Protein AF-A0A7V3CGV0-F1 (afdb_monomer)

Solvent-accessible surface area (backbone atoms only — not comparable to full-atom values): 6742 Å² total; per-residue (Å²): 114,78,64,59,57,52,54,52,51,50,50,50,51,53,52,52,50,54,51,51,51,51,52,51,51,52,52,49,52,55,48,52,44,50,51,44,50,51,51,49,45,64,33,35,65,72,38,97,88,38,67,28,45,37,53,51,53,15,60,74,70,76,48,58,52,90,60,48,44,74,48,66,42,82,73,35,83,91,72,37,30,34,36,37,33,53,44,48,82,86,57,78,73,72,32,30,31,38,25,31,66,80,78,72,43,78,41,60,71,27,75,69,28,38,52,67,56,64,67,71,132

Structure (mmCIF, N/CA/C/O backbone):
data_AF-A0A7V3CGV0-F1
#
_entry.id   AF-A0A7V3CGV0-F1
#
loop_
_atom_site.group_PDB
_atom_site.id
_atom_site.type_symbol
_atom_site.label_atom_id
_atom_site.label_alt_id
_atom_site.label_comp_id
_atom_site.label_asym_id
_atom_site.label_entity_id
_atom_site.label_seq_id
_atom_site.pdbx_PDB_ins_code
_atom_site.Cartn_x
_atom_site.Cartn_y
_atom_site.Cartn_z
_atom_site.occupancy
_atom_site.B_iso_or_equiv
_atom_site.auth_seq_id
_atom_site.auth_comp_id
_atom_site.auth_asym_id
_atom_site.auth_atom_id
_atom_site.pdbx_PDB_model_num
ATOM 1 N N . MET A 1 1 ? 34.639 3.228 -44.114 1.00 54.09 1 MET A N 1
ATOM 2 C CA . MET A 1 1 ? 33.286 3.821 -43.963 1.00 54.09 1 MET A CA 1
ATOM 3 C C . MET A 1 1 ? 32.175 2.804 -43.675 1.00 54.09 1 MET A C 1
ATOM 5 O O . MET A 1 1 ? 31.437 3.037 -42.733 1.00 54.09 1 MET A O 1
ATOM 9 N N . LYS A 1 2 ? 32.048 1.666 -44.387 1.00 58.56 2 LYS A N 1
ATOM 10 C CA . LYS A 1 2 ? 30.961 0.679 -44.147 1.00 58.56 2 LYS A CA 1
ATOM 11 C C . LYS A 1 2 ? 30.924 0.042 -42.742 1.00 58.56 2 LYS A C 1
ATOM 13 O O . LYS A 1 2 ? 29.849 -0.340 -42.299 1.00 58.56 2 LYS A O 1
ATOM 18 N N . SER A 1 3 ? 32.055 -0.088 -42.042 1.00 62.16 3 SER A N 1
ATOM 19 C CA . SER A 1 3 ? 32.084 -0.635 -40.673 1.00 62.16 3 SER A CA 1
ATOM 20 C C . SER A 1 3 ? 31.549 0.358 -39.637 1.00 62.16 3 SER A C 1
ATOM 22 O O . SER A 1 3 ? 30.790 -0.035 -38.762 1.00 62.16 3 SER A O 1
ATOM 24 N N . LEU A 1 4 ? 31.856 1.651 -39.784 1.00 61.84 4 LEU A N 1
ATOM 25 C CA . LEU A 1 4 ? 31.435 2.708 -38.859 1.00 61.84 4 LEU A CA 1
ATOM 26 C C . LEU A 1 4 ? 29.903 2.817 -38.771 1.00 61.84 4 LEU A C 1
ATOM 28 O O . LEU A 1 4 ? 29.354 2.869 -37.678 1.00 61.84 4 LEU A O 1
ATOM 32 N N . PHE A 1 5 ? 29.204 2.736 -39.909 1.00 67.38 5 PHE A N 1
ATOM 33 C CA . PHE A 1 5 ? 27.735 2.719 -39.947 1.00 67.38 5 PHE A CA 1
ATOM 34 C C . PHE A 1 5 ? 27.125 1.477 -39.282 1.00 67.38 5 PHE A C 1
ATOM 36 O O . PHE A 1 5 ? 26.060 1.577 -38.680 1.00 67.38 5 PHE A O 1
ATOM 43 N N . LYS A 1 6 ? 27.802 0.320 -39.338 1.00 65.44 6 LYS A N 1
ATOM 44 C CA . LYS A 1 6 ? 27.355 -0.893 -38.633 1.00 65.44 6 LYS A CA 1
ATOM 45 C C . LYS A 1 6 ? 27.476 -0.735 -37.118 1.00 65.44 6 LYS A C 1
ATOM 47 O O . LYS A 1 6 ? 26.560 -1.126 -36.406 1.00 65.44 6 LYS A O 1
ATOM 52 N N . TYR A 1 7 ? 28.558 -0.123 -36.631 1.00 71.50 7 TYR A N 1
ATOM 53 C CA . TYR A 1 7 ? 28.733 0.148 -35.201 1.00 71.50 7 TYR A CA 1
ATOM 54 C C . TYR A 1 7 ? 27.771 1.225 -34.686 1.00 71.50 7 TYR A C 1
ATOM 56 O O . TYR A 1 7 ? 27.195 1.052 -33.617 1.00 71.50 7 TYR A O 1
ATOM 64 N N . ILE A 1 8 ? 27.526 2.286 -35.463 1.00 74.69 8 ILE A N 1
ATOM 65 C CA . ILE A 1 8 ? 26.539 3.325 -35.121 1.00 74.69 8 ILE A CA 1
ATOM 66 C C . ILE A 1 8 ? 25.119 2.737 -35.103 1.00 74.69 8 ILE A C 1
ATOM 68 O O . ILE A 1 8 ? 24.366 2.985 -34.165 1.00 74.69 8 ILE A O 1
ATOM 72 N N . GLY A 1 9 ? 24.766 1.908 -36.092 1.00 71.06 9 GLY A N 1
ATOM 73 C CA . GLY A 1 9 ? 23.478 1.212 -36.126 1.00 71.06 9 GLY A CA 1
ATOM 74 C C . GLY A 1 9 ? 23.298 0.242 -34.955 1.00 71.06 9 GLY A C 1
ATOM 75 O O . GLY A 1 9 ? 22.253 0.248 -34.311 1.00 71.06 9 GLY A O 1
ATOM 76 N N . ALA A 1 10 ? 24.329 -0.540 -34.621 1.00 77.44 10 ALA A N 1
ATOM 77 C CA . ALA A 1 10 ? 24.302 -1.431 -33.462 1.00 77.44 10 ALA A CA 1
ATOM 78 C C . ALA A 1 10 ? 24.160 -0.656 -32.139 1.00 77.44 10 ALA A C 1
ATOM 80 O O . ALA A 1 10 ? 23.352 -1.035 -31.294 1.00 77.44 10 ALA A O 1
ATOM 81 N N . ALA A 1 11 ? 24.877 0.461 -31.979 1.00 77.00 11 ALA A N 1
ATOM 82 C CA . ALA A 1 11 ? 24.753 1.326 -30.808 1.00 77.00 11 ALA A CA 1
ATOM 83 C C . ALA A 1 11 ? 23.340 1.918 -30.680 1.00 77.00 11 ALA A C 1
ATOM 85 O O . ALA A 1 11 ? 22.773 1.911 -29.589 1.00 77.00 11 ALA A O 1
ATOM 86 N N . ALA A 1 12 ? 22.734 2.359 -31.787 1.00 81.00 12 ALA A N 1
ATOM 87 C CA . ALA A 1 12 ? 21.367 2.876 -31.793 1.00 81.00 12 ALA A CA 1
ATOM 88 C C . ALA A 1 12 ? 20.342 1.820 -31.346 1.00 81.00 12 ALA A C 1
ATOM 90 O O . ALA A 1 12 ? 19.461 2.131 -30.548 1.00 81.00 12 ALA A O 1
ATOM 91 N N . VAL A 1 13 ? 20.482 0.567 -31.798 1.00 84.12 13 VAL A N 1
ATOM 92 C CA . VAL A 1 13 ? 19.608 -0.545 -31.381 1.00 84.12 13 VAL A CA 1
ATOM 93 C C . VAL A 1 13 ? 19.757 -0.844 -29.889 1.00 84.12 13 VAL A C 1
ATOM 95 O O . VAL A 1 13 ? 18.753 -1.023 -29.20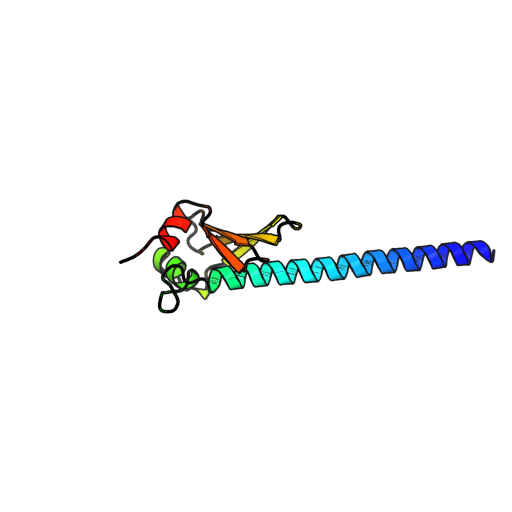4 1.00 84.12 13 VAL A O 1
ATOM 98 N N . VAL A 1 14 ? 20.985 -0.851 -29.362 1.00 84.12 14 VAL A N 1
ATOM 99 C CA . VAL A 1 14 ? 21.224 -1.061 -27.924 1.00 84.12 14 VAL A CA 1
ATOM 100 C C . VAL A 1 14 ? 20.612 0.071 -27.097 1.00 84.12 14 VAL A C 1
ATOM 102 O O . VAL A 1 14 ? 19.917 -0.201 -26.122 1.00 84.12 14 VAL A O 1
ATOM 105 N N . ILE A 1 15 ? 20.800 1.331 -27.505 1.00 83.69 15 ILE A N 1
ATOM 106 C CA . ILE A 1 15 ? 20.216 2.494 -26.820 1.00 83.69 15 ILE A CA 1
ATOM 107 C C . ILE A 1 15 ? 18.684 2.414 -26.833 1.00 83.69 15 ILE A C 1
ATOM 109 O O . ILE A 1 15 ? 18.058 2.548 -25.783 1.00 83.69 15 ILE A O 1
ATOM 113 N N . LEU A 1 16 ? 18.075 2.138 -27.990 1.00 84.56 16 LEU A N 1
ATOM 114 C CA . LEU A 1 16 ? 16.625 1.952 -28.113 1.00 84.56 16 LEU A CA 1
ATOM 115 C C . LEU A 1 16 ? 16.116 0.808 -27.233 1.00 84.56 16 LEU A C 1
ATOM 117 O O . LEU A 1 16 ? 15.080 0.956 -26.584 1.00 84.56 16 LEU A O 1
ATOM 121 N N . GLY A 1 17 ? 16.851 -0.303 -27.164 1.00 78.12 17 GLY A N 1
ATOM 122 C CA . GLY A 1 17 ? 16.541 -1.421 -26.277 1.00 78.12 17 GLY A CA 1
ATOM 123 C C . GLY A 1 17 ? 16.552 -1.008 -24.805 1.00 78.12 17 GLY A C 1
ATOM 124 O O . GLY A 1 17 ? 15.572 -1.237 -24.098 1.00 78.12 17 GLY A O 1
ATOM 125 N N . VAL A 1 18 ? 17.610 -0.331 -24.351 1.00 83.44 18 VAL A N 1
ATOM 126 C CA . VAL A 1 18 ? 17.741 0.140 -22.961 1.00 83.44 18 VAL A CA 1
ATOM 127 C C . VAL A 1 18 ? 16.642 1.139 -22.600 1.00 83.44 18 VAL A C 1
ATOM 129 O O . VAL A 1 18 ? 16.032 1.017 -21.536 1.00 83.44 18 VAL A O 1
ATOM 132 N N . VAL A 1 19 ? 16.339 2.092 -23.487 1.00 82.56 19 VAL A N 1
ATOM 133 C CA . VAL A 1 19 ? 15.264 3.075 -23.275 1.00 82.56 19 VAL A CA 1
ATOM 134 C C . VAL A 1 19 ? 13.905 2.382 -23.208 1.00 82.56 19 VAL A C 1
ATOM 136 O O . VAL A 1 19 ? 13.113 2.683 -22.317 1.00 82.56 19 VAL A O 1
ATOM 139 N N . SER A 1 20 ? 13.647 1.415 -24.090 1.00 78.38 20 SER A N 1
ATOM 140 C CA . SER A 1 20 ? 12.382 0.670 -24.114 1.00 78.38 20 SER A CA 1
ATOM 141 C C . SER A 1 20 ? 12.186 -0.165 -22.846 1.00 78.38 20 SER A C 1
ATOM 143 O O . SER A 1 20 ? 11.110 -0.132 -22.252 1.00 78.38 20 SER A O 1
ATOM 145 N N . VAL A 1 21 ? 13.229 -0.866 -22.384 1.00 76.19 21 VAL A N 1
ATOM 146 C CA . VAL A 1 21 ? 13.180 -1.637 -21.129 1.00 76.19 21 VAL A CA 1
ATOM 147 C C . VAL A 1 21 ? 12.987 -0.709 -19.932 1.00 76.19 21 VAL A C 1
ATOM 149 O O . VAL A 1 21 ? 12.124 -0.974 -19.100 1.00 76.19 21 VAL A O 1
ATOM 152 N N . SER A 1 22 ? 13.714 0.409 -19.875 1.00 72.88 22 SER A N 1
ATOM 153 C CA . SER A 1 22 ? 13.564 1.412 -18.810 1.00 72.88 22 SER A CA 1
ATOM 154 C C . SER A 1 22 ? 12.151 2.001 -18.778 1.00 72.88 22 SER A C 1
ATOM 156 O O . SER A 1 22 ? 11.564 2.163 -17.709 1.00 72.88 22 SER A O 1
ATOM 158 N N . TYR A 1 23 ? 11.571 2.281 -19.948 1.00 72.06 23 TYR A N 1
ATOM 159 C CA . TYR A 1 23 ? 10.208 2.796 -20.067 1.00 72.06 23 TYR A CA 1
ATOM 160 C C . TYR A 1 23 ? 9.166 1.785 -19.575 1.00 72.06 23 TYR A C 1
ATOM 162 O O . TYR A 1 23 ? 8.263 2.142 -18.814 1.00 72.06 23 TYR A O 1
ATOM 170 N N . LEU A 1 24 ? 9.301 0.517 -19.974 1.00 69.94 24 LEU A N 1
ATOM 171 C CA . LEU A 1 24 ? 8.423 -0.555 -19.509 1.00 69.94 24 LEU A CA 1
ATOM 172 C C . LEU A 1 24 ? 8.539 -0.736 -17.995 1.00 69.94 24 LEU A C 1
ATOM 174 O O . LEU A 1 24 ? 7.516 -0.744 -17.315 1.00 69.94 24 LEU A O 1
ATOM 178 N N . GLN A 1 25 ? 9.761 -0.793 -17.459 1.00 73.00 25 GLN A N 1
ATOM 179 C CA . GLN A 1 25 ? 10.006 -0.879 -16.017 1.00 73.00 25 GLN A CA 1
ATOM 180 C C . GLN A 1 25 ? 9.349 0.276 -15.260 1.00 73.00 25 GLN A C 1
ATOM 182 O O . GLN A 1 25 ? 8.668 0.041 -14.269 1.00 73.00 25 GLN A O 1
ATOM 187 N N . HIS A 1 26 ? 9.466 1.508 -15.760 1.00 71.62 26 HIS A N 1
ATOM 188 C CA . HIS A 1 26 ? 8.836 2.661 -15.125 1.00 71.62 26 HIS A CA 1
ATOM 189 C C . HIS A 1 26 ? 7.304 2.555 -15.091 1.00 71.62 26 HIS A C 1
ATOM 191 O O . HIS A 1 26 ? 6.675 2.889 -14.087 1.00 71.62 26 HIS A O 1
ATOM 197 N N . ARG A 1 27 ? 6.679 2.068 -16.170 1.00 69.31 27 ARG A N 1
ATOM 198 C CA . ARG A 1 27 ? 5.225 1.846 -16.192 1.00 69.31 27 ARG A CA 1
ATOM 199 C C . ARG A 1 27 ? 4.783 0.727 -15.258 1.00 69.31 27 ARG A C 1
ATOM 201 O O . ARG A 1 27 ? 3.730 0.868 -14.635 1.00 69.31 27 ARG A O 1
ATOM 208 N N . PHE A 1 28 ? 5.552 -0.355 -15.176 1.00 69.25 28 PHE A N 1
ATOM 209 C CA . PHE A 1 28 ? 5.278 -1.436 -14.233 1.00 69.25 28 PHE A CA 1
ATOM 210 C C . PHE A 1 28 ? 5.388 -0.936 -12.792 1.00 69.25 28 PHE A C 1
ATOM 212 O O . PHE A 1 28 ? 4.424 -1.086 -12.049 1.00 69.25 28 PHE A O 1
ATOM 219 N N . ASP A 1 29 ? 6.450 -0.193 -12.455 1.00 77.25 29 ASP A N 1
ATOM 220 C CA . ASP A 1 29 ? 6.611 0.434 -11.137 1.00 77.25 29 ASP A CA 1
ATOM 221 C C . ASP A 1 29 ? 5.388 1.311 -10.783 1.00 77.25 29 ASP A C 1
ATOM 223 O O . ASP A 1 29 ? 4.828 1.210 -9.694 1.00 77.25 29 ASP A O 1
ATOM 227 N N . GLN A 1 30 ? 4.907 2.154 -11.708 1.00 81.81 30 GLN A N 1
ATOM 228 C CA . GLN A 1 30 ? 3.710 2.977 -11.471 1.00 81.81 30 GLN A CA 1
ATOM 229 C C . GLN A 1 30 ? 2.424 2.154 -11.310 1.00 81.81 30 GLN A C 1
ATOM 231 O O . GLN A 1 30 ? 1.503 2.563 -10.598 1.00 81.81 30 GLN A O 1
ATOM 236 N N . SER A 1 31 ? 2.311 1.025 -12.010 1.00 82.81 31 SER A N 1
ATOM 237 C CA . SER A 1 31 ? 1.183 0.109 -11.846 1.00 82.81 31 SER A CA 1
ATOM 238 C C . SER A 1 31 ? 1.204 -0.516 -10.456 1.00 82.81 31 SER A C 1
ATOM 240 O O . SER A 1 31 ? 0.211 -0.428 -9.740 1.00 82.81 31 SER A O 1
ATOM 242 N N . ASP A 1 32 ? 2.351 -1.037 -10.037 1.00 84.25 32 ASP A N 1
ATOM 243 C CA . ASP A 1 32 ? 2.551 -1.685 -8.742 1.00 84.25 32 ASP A CA 1
ATOM 244 C C . ASP A 1 32 ? 2.256 -0.737 -7.577 1.00 84.25 32 ASP A C 1
ATOM 246 O O . ASP A 1 32 ? 1.538 -1.093 -6.643 1.00 84.25 32 ASP A O 1
ATOM 250 N N . LEU A 1 33 ? 2.705 0.519 -7.668 1.00 87.44 33 LEU A N 1
ATOM 251 C CA . LEU A 1 33 ? 2.391 1.542 -6.668 1.00 87.44 33 LEU A CA 1
ATOM 252 C C . LEU A 1 33 ? 0.882 1.836 -6.596 1.00 87.44 33 LEU A C 1
ATOM 254 O O . LEU A 1 33 ? 0.337 1.983 -5.502 1.00 87.44 33 LEU A O 1
ATOM 258 N N . ARG A 1 34 ? 0.178 1.884 -7.737 1.00 88.25 34 ARG A N 1
ATOM 259 C CA . ARG A 1 34 ? -1.287 2.070 -7.761 1.00 88.25 34 ARG A CA 1
ATOM 260 C C . ARG A 1 34 ? -2.024 0.869 -7.181 1.00 88.25 34 ARG A C 1
ATOM 262 O O . ARG A 1 34 ? -2.980 1.052 -6.430 1.00 88.25 34 ARG A O 1
ATOM 269 N N . HIS A 1 35 ? -1.569 -0.339 -7.496 1.00 88.31 35 HIS A N 1
ATOM 270 C CA . HIS A 1 35 ? -2.115 -1.570 -6.932 1.00 88.31 35 HIS A CA 1
ATOM 271 C C . HIS A 1 35 ? -1.892 -1.629 -5.418 1.00 88.31 35 HIS A C 1
ATOM 273 O O . HIS A 1 35 ? -2.821 -1.973 -4.692 1.00 88.31 35 HIS A O 1
ATOM 279 N N . ALA A 1 36 ? -0.722 -1.207 -4.927 1.00 89.12 36 ALA A N 1
ATOM 280 C CA . ALA A 1 36 ? -0.441 -1.126 -3.497 1.00 89.12 36 ALA A CA 1
ATOM 281 C C . ALA A 1 36 ? -1.398 -0.164 -2.782 1.00 89.12 36 ALA A C 1
ATOM 283 O O . ALA A 1 36 ? -1.998 -0.524 -1.771 1.00 89.12 36 ALA A O 1
ATOM 284 N N . VAL A 1 37 ? -1.601 1.037 -3.332 1.00 91.75 37 VAL A N 1
ATOM 285 C CA . VAL A 1 37 ? -2.570 2.000 -2.786 1.00 91.75 37 VAL A CA 1
ATOM 286 C C . VAL A 1 37 ? -3.983 1.415 -2.789 1.00 91.75 37 VAL A C 1
ATOM 288 O O . VAL A 1 37 ? -4.681 1.501 -1.781 1.00 91.75 37 VAL A O 1
ATOM 291 N N . GLY A 1 38 ? -4.401 0.779 -3.887 1.00 89.75 38 GLY A N 1
ATOM 292 C CA . GLY A 1 38 ? -5.704 0.116 -3.977 1.00 89.75 38 GLY A CA 1
ATOM 293 C C . GLY A 1 38 ? -5.881 -0.996 -2.939 1.00 89.75 38 GLY A C 1
ATOM 294 O O . GLY A 1 38 ? -6.937 -1.087 -2.310 1.00 89.75 38 GLY A O 1
ATOM 295 N N . ALA A 1 39 ? -4.840 -1.797 -2.704 1.00 89.81 39 ALA A N 1
ATOM 296 C CA . ALA A 1 39 ? -4.839 -2.855 -1.699 1.00 89.81 39 ALA A CA 1
ATOM 297 C C . ALA A 1 39 ? -5.008 -2.292 -0.281 1.00 89.81 39 ALA A C 1
ATOM 299 O O . ALA A 1 39 ? -5.815 -2.815 0.481 1.00 89.81 39 ALA A O 1
ATOM 300 N N . VAL A 1 40 ? -4.321 -1.197 0.067 1.00 90.00 40 VAL A N 1
ATOM 301 C CA . VAL A 1 40 ? -4.503 -0.556 1.382 1.00 90.00 40 VAL A CA 1
ATOM 302 C C . VAL A 1 40 ? -5.890 0.052 1.517 1.00 90.00 40 VAL A C 1
ATOM 304 O O . VAL A 1 40 ? -6.561 -0.198 2.510 1.00 90.00 40 VAL A O 1
ATOM 307 N N . ARG A 1 41 ? -6.361 0.798 0.516 1.00 90.12 41 ARG A N 1
ATOM 308 C CA . ARG A 1 41 ? -7.686 1.436 0.556 1.00 90.12 41 ARG A CA 1
ATOM 309 C C . ARG A 1 41 ? -8.819 0.430 0.730 1.00 90.12 41 ARG A C 1
ATOM 311 O O . ARG A 1 41 ? -9.748 0.681 1.487 1.00 90.12 41 ARG A O 1
ATOM 318 N N . SER A 1 42 ? -8.724 -0.713 0.054 1.00 89.31 42 SER A N 1
ATOM 319 C CA . SER A 1 42 ? -9.736 -1.775 0.101 1.00 89.31 42 SER A CA 1
ATOM 320 C C . SER A 1 42 ? -9.541 -2.782 1.235 1.00 89.31 42 SER A C 1
ATOM 322 O O . SER A 1 42 ? -10.432 -3.602 1.465 1.00 89.31 42 SER A O 1
ATOM 324 N N . ALA A 1 43 ? -8.418 -2.736 1.959 1.00 87.19 43 ALA A N 1
ATOM 325 C CA . ALA A 1 43 ? -8.157 -3.6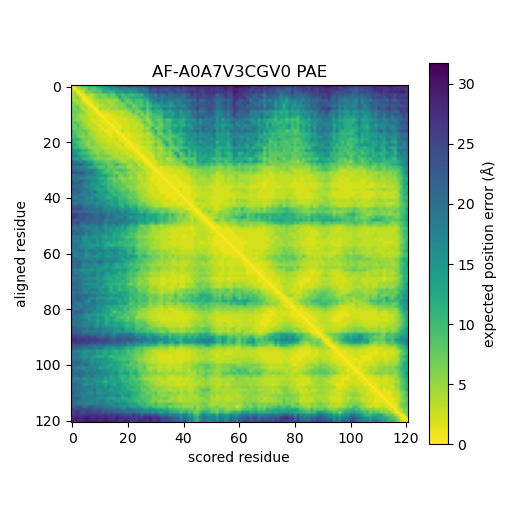72 3.041 1.00 87.19 43 ALA A CA 1
ATOM 326 C C . ALA A 1 43 ? -9.212 -3.524 4.143 1.00 87.19 43 ALA A C 1
ATOM 328 O O . ALA A 1 43 ? -9.526 -2.421 4.594 1.00 87.19 43 ALA A O 1
ATOM 329 N N . ARG A 1 44 ? -9.751 -4.662 4.586 1.00 85.38 44 ARG A N 1
ATOM 330 C CA . ARG A 1 44 ? -10.742 -4.744 5.662 1.00 85.38 44 ARG A CA 1
ATOM 331 C C . ARG A 1 44 ? -10.155 -5.545 6.821 1.00 85.38 44 ARG A C 1
ATOM 333 O O . ARG A 1 44 ? -10.285 -6.769 6.831 1.00 85.38 44 ARG A O 1
ATOM 340 N N . PRO A 1 45 ? -9.493 -4.895 7.793 1.00 78.38 45 PRO A N 1
ATOM 341 C CA . PRO A 1 45 ? -8.836 -5.608 8.888 1.00 78.38 45 PRO A CA 1
ATOM 342 C C . PRO A 1 45 ? -9.821 -6.394 9.769 1.00 78.38 45 PRO A C 1
ATOM 344 O O . PRO A 1 45 ? -9.446 -7.408 10.342 1.00 78.38 45 PRO A O 1
ATOM 347 N N . GLN A 1 46 ? -11.091 -5.976 9.820 1.00 75.69 46 GLN A N 1
ATOM 348 C CA 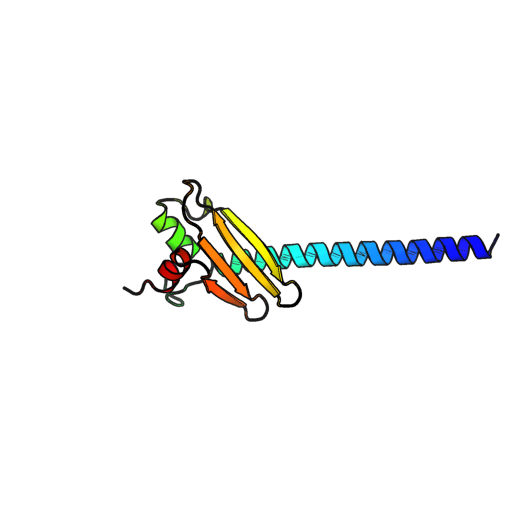. GLN A 1 46 ? -12.171 -6.645 10.560 1.00 75.69 46 GLN A CA 1
ATOM 349 C C . GLN A 1 46 ? -12.893 -7.742 9.744 1.00 75.69 46 GLN A C 1
ATOM 351 O O . GLN A 1 46 ? -13.927 -8.256 10.164 1.00 75.69 46 GLN A O 1
ATOM 356 N N . GLY A 1 47 ? -12.386 -8.101 8.560 1.00 77.81 47 GLY A N 1
ATOM 357 C CA . GLY A 1 47 ? -12.990 -9.110 7.687 1.00 77.81 47 GLY A CA 1
ATOM 358 C C . GLY A 1 47 ? -13.973 -8.547 6.647 1.00 77.81 47 GLY A C 1
ATOM 359 O O . GLY A 1 47 ? -14.135 -7.334 6.520 1.00 77.81 47 GLY A O 1
ATOM 360 N N . PRO A 1 48 ? -14.642 -9.410 5.858 1.00 77.81 48 PRO A N 1
ATOM 361 C CA . PRO A 1 48 ? -15.341 -9.004 4.634 1.00 77.81 48 PRO A CA 1
ATOM 362 C C . PRO A 1 48 ? -16.488 -8.008 4.830 1.00 77.81 48 PRO A C 1
ATOM 364 O O . PRO A 1 48 ? -16.791 -7.265 3.901 1.00 77.81 48 PRO A O 1
ATOM 367 N N . GLN A 1 49 ? -17.120 -7.994 6.004 1.00 79.25 49 GLN A N 1
ATOM 368 C CA . GLN A 1 49 ? -18.238 -7.102 6.335 1.00 79.25 49 GLN A CA 1
ATOM 369 C C . GLN A 1 49 ? -17.796 -5.832 7.084 1.00 79.25 49 GLN A C 1
ATOM 371 O O . GLN A 1 49 ? -18.616 -4.953 7.329 1.00 79.25 49 GLN A O 1
ATOM 376 N N . GLY A 1 50 ? -16.517 -5.739 7.461 1.00 76.75 50 GLY A N 1
ATOM 377 C CA . GLY A 1 50 ? -15.973 -4.600 8.192 1.00 76.75 50 GLY A CA 1
ATOM 378 C C . GLY A 1 50 ? -15.723 -3.378 7.310 1.00 76.75 50 GLY A C 1
ATOM 379 O O . GLY A 1 50 ? -15.585 -3.488 6.088 1.00 76.75 50 GLY A O 1
ATOM 380 N N . ALA A 1 51 ? -15.615 -2.216 7.955 1.00 84.38 51 ALA A N 1
ATOM 381 C CA . ALA A 1 51 ? -15.247 -0.971 7.289 1.00 84.38 51 ALA A CA 1
ATOM 382 C C . ALA A 1 51 ? -13.846 -1.078 6.670 1.00 84.38 51 ALA A C 1
ATOM 384 O O . ALA A 1 51 ? -12.937 -1.694 7.246 1.00 84.38 51 ALA A O 1
ATOM 385 N N . THR A 1 52 ? -13.660 -0.461 5.507 1.00 89.94 52 THR A N 1
ATOM 386 C CA . THR A 1 52 ? -12.344 -0.421 4.856 1.00 89.94 52 THR A CA 1
ATOM 387 C C . THR A 1 52 ? -11.357 0.420 5.668 1.00 89.94 52 THR A C 1
ATOM 389 O O . THR A 1 52 ? -11.757 1.284 6.451 1.00 89.94 52 THR A O 1
ATOM 392 N N . LEU A 1 53 ? -10.050 0.204 5.488 1.00 88.12 53 LEU A N 1
ATOM 393 C CA . LEU A 1 53 ? -9.032 1.066 6.102 1.00 88.12 53 LEU A CA 1
ATOM 394 C C . LEU A 1 53 ? -9.256 2.535 5.732 1.00 88.12 53 LEU A C 1
ATOM 396 O O . LEU A 1 53 ? -9.083 3.406 6.579 1.00 88.12 53 LEU A O 1
ATOM 400 N N . GLU A 1 54 ? -9.689 2.812 4.503 1.00 89.75 54 GLU A N 1
ATOM 401 C CA . GLU A 1 54 ? -9.997 4.170 4.062 1.00 89.75 54 GLU A CA 1
ATOM 402 C C . GLU A 1 54 ? -11.127 4.807 4.882 1.00 89.75 54 GLU A C 1
ATOM 404 O O . GLU A 1 54 ? -10.976 5.922 5.382 1.00 89.75 54 GLU A O 1
ATOM 409 N N . GLU A 1 55 ? -12.222 4.080 5.102 1.00 89.31 55 GLU A N 1
ATOM 410 C CA . GLU A 1 55 ? -13.348 4.534 5.925 1.00 89.31 55 GLU A CA 1
ATOM 411 C C . GLU A 1 55 ? -12.955 4.717 7.393 1.00 89.31 55 GLU A C 1
ATOM 413 O O . GLU A 1 55 ? -13.357 5.687 8.041 1.00 89.31 55 GLU A O 1
ATOM 418 N N . GLN A 1 56 ? -12.145 3.806 7.933 1.00 87.88 56 GLN A N 1
ATOM 419 C CA . GLN A 1 56 ? -11.702 3.882 9.320 1.00 87.88 56 GLN A CA 1
ATOM 420 C C . GLN A 1 56 ? -10.780 5.081 9.558 1.00 87.88 56 GLN A C 1
ATOM 422 O O . GLN A 1 56 ? -10.962 5.820 10.531 1.00 87.88 56 GLN A O 1
ATOM 427 N N . VAL A 1 57 ? -9.819 5.315 8.659 1.00 88.06 57 VAL A N 1
ATOM 428 C CA . VAL A 1 57 ? -8.941 6.490 8.716 1.00 88.06 57 VAL A CA 1
ATOM 429 C C . VAL A 1 57 ? -9.774 7.764 8.569 1.00 88.06 57 VAL A C 1
ATOM 431 O O . VAL A 1 57 ? -9.625 8.677 9.381 1.00 88.06 57 VAL A O 1
ATOM 434 N N . ALA A 1 58 ? -10.715 7.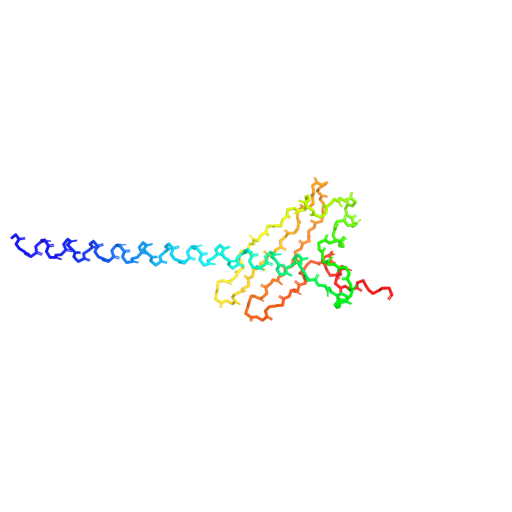803 7.622 1.00 88.69 58 ALA A N 1
ATOM 435 C CA . ALA A 1 58 ? -11.617 8.940 7.431 1.00 88.69 58 ALA A CA 1
ATOM 436 C C . ALA A 1 58 ? -12.401 9.274 8.705 1.00 88.69 58 ALA A C 1
ATOM 438 O O . ALA A 1 58 ? -12.437 10.430 9.133 1.00 88.69 58 ALA A O 1
ATOM 439 N N . LYS A 1 59 ? -12.945 8.246 9.368 1.00 88.06 59 LYS A N 1
ATOM 440 C CA . LYS A 1 59 ? -13.670 8.380 10.634 1.00 88.06 59 LYS A CA 1
ATOM 441 C C . LYS A 1 59 ? -12.789 8.939 11.754 1.00 88.06 59 LYS A C 1
ATOM 443 O O . LYS A 1 59 ? -13.247 9.807 12.493 1.00 88.06 59 LYS A O 1
ATOM 448 N N . LYS A 1 60 ? -11.533 8.487 11.877 1.00 85.81 60 LYS A N 1
ATOM 449 C CA . LYS A 1 60 ? -10.604 8.974 12.917 1.00 85.81 60 LYS A CA 1
ATOM 450 C C . LYS A 1 60 ? -10.283 10.461 12.757 1.00 85.81 60 LYS A C 1
ATOM 452 O O . LYS A 1 60 ? -10.261 11.174 13.753 1.00 85.81 60 LYS A O 1
ATOM 457 N N . PHE A 1 61 ? -10.053 10.920 11.528 1.00 88.00 61 PHE A N 1
ATOM 458 C CA . PHE A 1 61 ? -9.711 12.320 11.240 1.00 88.00 61 PHE A CA 1
ATOM 459 C C . PHE A 1 61 ? -10.924 13.187 10.888 1.00 88.00 61 PHE A C 1
ATOM 461 O O . PHE A 1 61 ? -10.748 14.288 10.375 1.00 88.00 61 PHE A O 1
ATOM 468 N N . GLN A 1 62 ? -12.146 12.692 11.129 1.00 88.38 62 GLN A N 1
ATOM 469 C CA . GLN A 1 62 ? -13.402 13.403 10.854 1.00 88.38 62 GLN A CA 1
ATOM 470 C C . GLN A 1 62 ? -13.433 14.029 9.448 1.00 88.38 62 GLN A C 1
ATOM 472 O O . GLN A 1 62 ? -13.874 15.161 9.251 1.00 88.38 62 GLN A O 1
ATOM 477 N N . THR A 1 63 ? -12.919 13.293 8.462 1.00 89.00 63 THR A N 1
ATOM 478 C CA . THR A 1 63 ? -12.785 13.745 7.076 1.00 89.00 63 THR A CA 1
ATOM 479 C C . THR A 1 63 ? -13.527 12.809 6.130 1.00 89.00 63 THR A C 1
ATOM 481 O O . THR A 1 63 ? -14.021 11.754 6.526 1.00 89.00 63 THR A O 1
ATOM 484 N N . ARG A 1 64 ? -13.624 13.198 4.858 1.00 88.06 64 ARG A N 1
ATOM 485 C CA . ARG A 1 64 ? -14.154 12.326 3.806 1.00 88.06 64 ARG A CA 1
ATOM 486 C C . ARG A 1 64 ? -13.046 11.387 3.306 1.00 88.06 64 ARG A C 1
ATOM 488 O O . ARG A 1 64 ? -11.919 11.860 3.151 1.00 88.06 64 ARG A O 1
ATOM 495 N N . PRO A 1 65 ? -13.351 10.111 2.998 1.00 86.94 65 PRO A N 1
ATOM 496 C CA . PRO A 1 65 ? -12.400 9.147 2.425 1.00 86.94 65 PRO A CA 1
ATOM 497 C C . PRO A 1 65 ? -11.601 9.709 1.241 1.00 86.94 65 PRO A C 1
ATOM 499 O O . PRO A 1 65 ? -10.378 9.640 1.212 1.00 86.94 65 PRO A O 1
ATOM 502 N N . GLU A 1 66 ? -12.303 10.389 0.334 1.00 88.44 66 GLU A N 1
ATOM 503 C CA . GLU A 1 66 ? -11.765 10.984 -0.896 1.00 88.44 66 GLU A CA 1
ATOM 504 C C . GLU A 1 66 ? -10.714 12.078 -0.662 1.00 88.44 66 GLU A C 1
ATOM 506 O O . GLU A 1 66 ? -9.925 12.377 -1.555 1.00 88.44 66 GLU A O 1
ATOM 511 N N . LEU A 1 67 ? -10.707 12.691 0.525 1.00 87.94 67 LEU A N 1
ATOM 512 C CA . LEU A 1 67 ? -9.758 13.744 0.885 1.00 87.94 67 LEU A CA 1
ATOM 513 C C . LEU A 1 67 ? -8.468 13.184 1.496 1.00 87.94 67 LEU A C 1
ATOM 515 O O . LEU A 1 67 ? -7.557 13.955 1.795 1.00 87.94 67 LEU A O 1
ATOM 519 N N . ILE A 1 68 ? -8.388 11.870 1.725 1.00 88.56 68 ILE A N 1
ATOM 520 C CA . ILE A 1 68 ? -7.186 11.216 2.237 1.00 88.56 68 ILE A CA 1
ATOM 521 C C . ILE A 1 68 ? -6.249 10.950 1.065 1.00 88.56 68 ILE A C 1
ATOM 523 O O . ILE A 1 68 ? -6.534 10.134 0.186 1.00 88.56 68 ILE A O 1
ATOM 527 N N . SER A 1 69 ? -5.091 11.600 1.086 1.00 90.69 69 SER A N 1
ATOM 528 C CA . SER A 1 69 ? -4.023 11.309 0.138 1.00 90.69 69 SER A CA 1
ATOM 529 C C . SER A 1 69 ? -3.265 10.061 0.582 1.00 90.69 69 SER A C 1
ATOM 531 O O . SER A 1 69 ? -2.899 9.924 1.748 1.00 90.69 69 SER A O 1
ATOM 533 N N . TRP A 1 70 ? -3.013 9.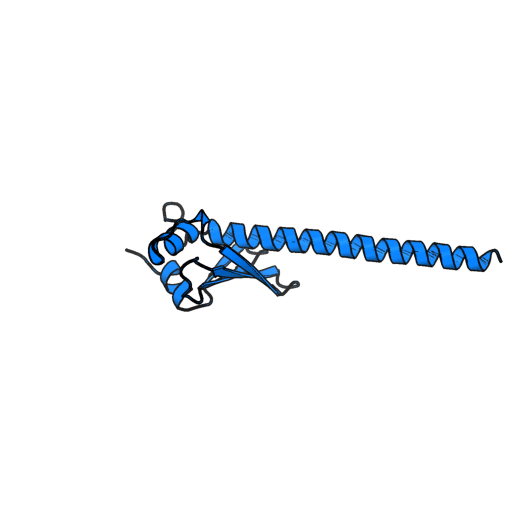147 -0.350 1.00 90.88 70 TRP A N 1
ATOM 534 C CA . TRP A 1 70 ? -2.249 7.926 -0.102 1.00 90.88 70 TRP A CA 1
ATOM 535 C C . TRP A 1 70 ? -0.936 8.004 -0.866 1.00 90.88 70 TRP A C 1
ATOM 537 O O . TRP A 1 70 ? -0.931 7.993 -2.096 1.00 90.88 70 TRP A O 1
ATOM 547 N N . GLU A 1 71 ? 0.173 8.088 -0.141 1.00 91.44 71 GLU A N 1
ATOM 548 C CA . GLU A 1 71 ? 1.508 8.188 -0.722 1.00 91.44 71 GLU A CA 1
ATOM 549 C C . GLU A 1 71 ? 2.213 6.831 -0.686 1.00 91.44 71 GLU A C 1
ATOM 551 O O . GLU A 1 71 ? 2.608 6.369 0.390 1.00 91.44 71 GLU A O 1
ATOM 556 N N . PRO A 1 72 ? 2.391 6.171 -1.843 1.00 91.19 72 PRO A N 1
ATOM 557 C CA . PRO A 1 72 ? 3.189 4.967 -1.924 1.00 91.19 72 PRO A CA 1
ATOM 558 C C . PRO A 1 72 ? 4.679 5.319 -2.021 1.00 91.19 72 PRO A C 1
ATOM 560 O O . PRO A 1 72 ? 5.101 6.195 -2.775 1.00 91.19 72 PRO A O 1
ATOM 563 N N . ARG A 1 73 ? 5.499 4.581 -1.283 1.00 87.69 73 ARG A N 1
ATOM 564 C CA . ARG A 1 73 ? 6.954 4.633 -1.294 1.00 87.69 73 ARG A CA 1
ATOM 565 C C . ARG A 1 73 ? 7.486 3.2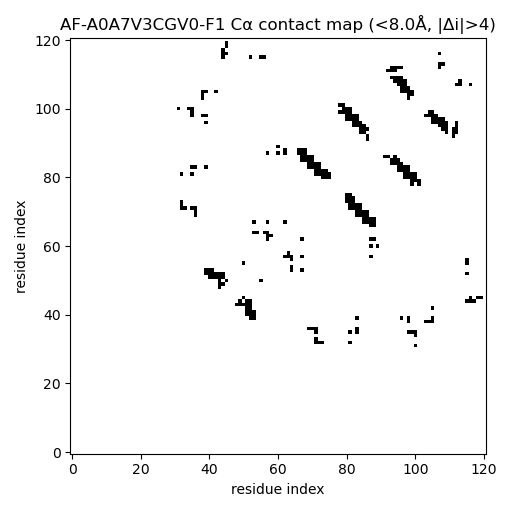20 -1.452 1.00 87.69 73 ARG A C 1
ATOM 567 O O . ARG A 1 73 ? 7.242 2.348 -0.623 1.00 87.69 73 ARG A O 1
ATOM 574 N N . LEU A 1 74 ? 8.235 3.004 -2.522 1.00 81.25 74 LEU A N 1
ATOM 575 C CA . LEU A 1 74 ? 8.868 1.723 -2.786 1.00 81.25 74 LEU A CA 1
ATOM 576 C C . LEU A 1 74 ? 9.926 1.430 -1.715 1.00 81.25 74 LEU A C 1
ATOM 578 O O . LEU A 1 74 ? 10.845 2.227 -1.526 1.00 81.25 74 LEU A O 1
ATOM 582 N N . GLU A 1 75 ? 9.781 0.304 -1.019 1.00 85.06 75 GLU A N 1
ATOM 583 C CA . GLU A 1 75 ? 10.755 -0.159 -0.026 1.00 85.06 75 GLU A CA 1
ATOM 584 C C . GLU A 1 75 ? 11.748 -1.122 -0.672 1.00 85.06 75 GLU A C 1
ATOM 586 O O . GLU A 1 75 ? 12.957 -0.929 -0.570 1.00 85.06 75 GLU A O 1
ATOM 591 N N . SER A 1 76 ? 11.247 -2.129 -1.394 1.00 79.75 76 SER A N 1
ATOM 592 C CA . SER A 1 76 ? 12.088 -3.095 -2.098 1.00 79.75 76 SER A CA 1
ATOM 593 C C . SER A 1 76 ? 11.436 -3.575 -3.389 1.00 79.75 76 SER A C 1
ATOM 595 O O . SER A 1 76 ? 10.375 -4.197 -3.373 1.00 79.75 76 SER A O 1
ATOM 597 N N . LYS A 1 77 ? 12.126 -3.346 -4.515 1.00 72.44 77 LYS A N 1
ATOM 598 C CA . LYS A 1 77 ? 11.732 -3.869 -5.834 1.00 72.44 77 LYS A CA 1
ATOM 599 C C . LYS A 1 77 ? 11.788 -5.392 -5.894 1.00 72.44 77 LYS A C 1
ATOM 601 O O . LYS A 1 77 ? 10.895 -6.015 -6.445 1.00 72.44 77 LYS A O 1
ATOM 606 N N . LEU A 1 78 ? 12.835 -5.986 -5.320 1.00 72.94 78 LEU A N 1
ATOM 607 C CA . LEU A 1 78 ? 13.059 -7.434 -5.379 1.00 72.94 78 LEU A CA 1
ATOM 608 C C . LEU A 1 78 ? 12.056 -8.211 -4.523 1.00 72.94 78 LEU A C 1
ATOM 610 O O . LEU A 1 78 ? 11.642 -9.297 -4.910 1.00 72.94 78 LEU A O 1
ATOM 614 N N . ALA A 1 79 ? 11.669 -7.658 -3.371 1.00 76.25 79 ALA A N 1
ATOM 615 C CA . ALA A 1 79 ? 10.693 -8.288 -2.485 1.00 76.25 79 ALA A CA 1
ATOM 616 C C . ALA A 1 79 ? 9.238 -7.927 -2.834 1.00 76.25 79 ALA A C 1
ATOM 618 O O . ALA A 1 79 ? 8.325 -8.469 -2.221 1.00 76.25 79 ALA A O 1
ATOM 619 N N . GLY A 1 80 ? 9.013 -7.012 -3.785 1.00 82.06 80 GLY A N 1
ATOM 620 C CA . GLY A 1 80 ? 7.673 -6.541 -4.137 1.00 82.06 80 GLY A CA 1
ATOM 621 C C . GLY A 1 80 ? 6.968 -5.813 -2.989 1.00 82.06 80 GLY A C 1
ATOM 622 O O . GLY A 1 80 ? 5.745 -5.885 -2.881 1.00 82.06 80 GLY A O 1
ATOM 623 N N . THR A 1 81 ? 7.719 -5.141 -2.109 1.00 87.62 81 THR A N 1
ATOM 624 C CA . THR A 1 81 ? 7.157 -4.417 -0.962 1.00 87.62 81 THR A CA 1
ATOM 625 C C . THR A 1 81 ? 7.077 -2.915 -1.194 1.00 87.62 81 THR A C 1
ATOM 627 O O . THR A 1 81 ? 8.055 -2.246 -1.551 1.00 87.62 81 THR A O 1
ATOM 630 N N . VAL A 1 82 ? 5.892 -2.373 -0.920 1.00 90.19 82 VAL A N 1
ATOM 631 C CA . VAL A 1 82 ? 5.572 -0.948 -1.008 1.00 90.19 82 VAL A CA 1
ATOM 632 C C . VAL A 1 82 ? 5.051 -0.477 0.341 1.00 90.19 82 VAL A C 1
ATOM 634 O O . VAL A 1 82 ? 4.119 -1.051 0.894 1.00 90.19 82 VAL A O 1
ATOM 637 N N . LEU A 1 83 ? 5.625 0.596 0.869 1.00 91.31 83 LEU A N 1
ATOM 638 C CA . LEU A 1 83 ? 5.077 1.301 2.019 1.00 91.31 83 LEU A CA 1
ATOM 639 C C . LEU A 1 83 ? 4.042 2.297 1.521 1.00 91.31 83 LEU A C 1
ATOM 641 O O . LEU A 1 83 ? 4.316 3.072 0.618 1.00 91.31 83 LEU A O 1
ATOM 645 N N . VAL A 1 84 ? 2.860 2.307 2.108 1.00 92.31 84 VAL A N 1
ATOM 646 C CA . VAL A 1 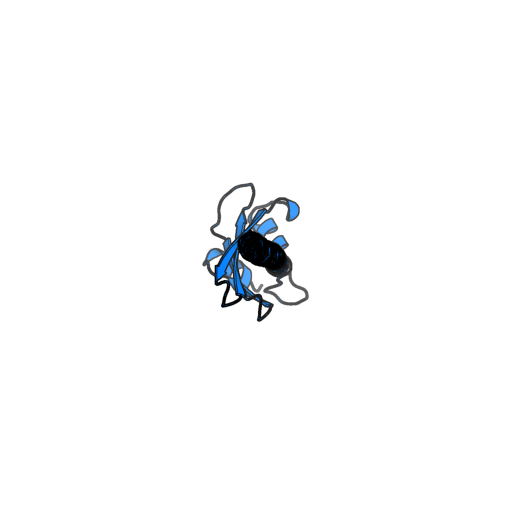84 ? 1.799 3.248 1.769 1.00 92.31 84 VAL A CA 1
ATOM 647 C C . VAL A 1 84 ? 1.492 4.059 3.015 1.00 92.31 84 VAL A C 1
ATOM 649 O O . VAL A 1 84 ? 1.116 3.509 4.053 1.00 92.31 84 VAL A O 1
ATOM 652 N N . ARG A 1 85 ? 1.674 5.374 2.910 1.00 92.38 85 ARG A N 1
ATOM 653 C CA . ARG A 1 85 ? 1.392 6.333 3.973 1.00 92.38 85 ARG A CA 1
ATOM 654 C C . ARG A 1 85 ? 0.052 7.016 3.723 1.00 92.38 85 ARG A C 1
ATOM 656 O O . ARG A 1 85 ? -0.184 7.496 2.618 1.00 92.38 85 ARG A O 1
ATOM 663 N N . ALA A 1 86 ? -0.796 7.109 4.744 1.00 90.19 86 ALA A N 1
ATOM 664 C CA . ALA A 1 86 ? -1.974 7.974 4.692 1.00 90.19 86 ALA A CA 1
ATOM 665 C C . ALA A 1 86 ? -1.613 9.402 5.117 1.00 90.19 86 ALA A C 1
ATOM 667 O O . ALA A 1 86 ? -0.957 9.615 6.139 1.00 90.19 86 ALA A O 1
ATOM 668 N N . LEU A 1 87 ? -2.081 10.372 4.340 1.00 89.62 87 LEU A N 1
ATOM 669 C CA . LEU A 1 87 ? -1.952 11.804 4.569 1.00 89.62 87 LEU A CA 1
ATOM 670 C C . LEU A 1 87 ? -3.351 12.431 4.649 1.00 89.62 87 LEU A C 1
ATOM 672 O O . LEU A 1 87 ? -3.915 12.835 3.627 1.00 89.62 87 LEU A O 1
ATOM 676 N N . PRO A 1 88 ? -3.947 12.490 5.851 1.00 86.88 88 PRO A N 1
ATOM 677 C CA . PRO A 1 88 ? -5.198 13.206 6.055 1.00 86.88 88 PRO A CA 1
ATOM 678 C C . PRO A 1 88 ? -4.985 14.729 5.922 1.00 86.88 88 PRO A C 1
ATOM 680 O O . PRO A 1 88 ? -3.935 15.245 6.313 1.00 86.88 88 PRO A O 1
ATOM 683 N N . PRO A 1 89 ? -5.987 15.483 5.432 1.00 82.94 89 PRO A N 1
ATOM 684 C CA . PRO A 1 89 ? -5.857 16.914 5.129 1.00 82.94 89 PRO A CA 1
ATOM 685 C C . PRO A 1 89 ? -5.675 17.787 6.376 1.00 82.94 89 PRO A C 1
ATOM 687 O O . PRO A 1 89 ? -5.091 18.862 6.299 1.00 82.94 89 PRO A O 1
ATOM 690 N N . GLN A 1 90 ? -6.148 17.321 7.533 1.00 79.44 90 GLN A N 1
ATOM 691 C CA . GLN A 1 90 ? -5.977 18.013 8.813 1.00 79.44 90 GLN A CA 1
ATOM 692 C C . GLN A 1 90 ? -4.557 17.859 9.386 1.00 79.44 90 GLN A C 1
ATOM 694 O O . GLN A 1 90 ? -4.238 18.461 10.409 1.00 79.44 90 GLN A O 1
ATOM 699 N N . GLY A 1 91 ? -3.696 17.072 8.728 1.00 67.00 91 GLY A N 1
ATOM 700 C CA . GLY A 1 91 ? -2.402 16.685 9.265 1.00 67.00 91 GLY A CA 1
ATOM 701 C C . GLY A 1 91 ? -2.536 15.783 10.495 1.00 67.00 91 GLY A C 1
ATOM 702 O O . GLY A 1 91 ? -3.610 15.591 11.062 1.00 67.00 91 GLY A O 1
ATOM 703 N N . GLY A 1 92 ? -1.415 15.203 10.910 1.00 64.12 92 GLY A N 1
ATOM 704 C CA . GLY A 1 92 ? -1.368 14.325 12.075 1.00 64.12 92 GLY A CA 1
ATOM 705 C C . GLY A 1 92 ? -1.531 12.844 11.733 1.00 64.12 92 GLY A C 1
ATOM 706 O O . GLY A 1 92 ? -2.277 12.449 10.840 1.00 64.12 92 GLY A O 1
ATOM 707 N N . GLY A 1 93 ? -0.786 12.024 12.469 1.00 66.56 93 GLY A N 1
ATOM 708 C CA . GLY A 1 93 ? -0.686 10.583 12.275 1.00 66.56 93 GLY A CA 1
ATOM 709 C C . GLY A 1 93 ? 0.461 10.181 11.346 1.00 66.56 93 GLY A C 1
ATOM 710 O O . GLY A 1 93 ? 0.567 10.624 10.202 1.00 66.56 93 GLY A O 1
ATOM 711 N N . ASN A 1 94 ? 1.331 9.308 11.836 1.00 83.00 94 ASN A N 1
ATOM 712 C CA . ASN A 1 94 ? 2.251 8.540 11.020 1.00 83.00 94 ASN A CA 1
ATOM 713 C C . ASN A 1 94 ? 1.596 7.193 10.708 1.00 83.00 94 ASN A C 1
ATOM 715 O O . ASN A 1 94 ? 1.898 6.185 11.336 1.00 83.00 94 ASN A O 1
ATOM 719 N N . LEU A 1 95 ? 0.655 7.174 9.767 1.00 88.50 95 LEU A N 1
ATOM 720 C CA . LEU A 1 95 ? -0.075 5.968 9.387 1.00 88.50 95 LEU A CA 1
ATOM 721 C C . LEU A 1 95 ? 0.576 5.314 8.181 1.00 88.50 95 LEU A C 1
ATOM 723 O O . LEU A 1 95 ? 0.410 5.788 7.059 1.00 88.50 95 LEU A O 1
ATOM 727 N N . ILE A 1 96 ? 1.339 4.250 8.429 1.00 91.81 96 ILE A N 1
ATOM 728 C CA . ILE A 1 96 ? 2.081 3.540 7.391 1.00 91.81 96 ILE A CA 1
ATOM 729 C C . ILE A 1 96 ? 1.701 2.065 7.419 1.00 91.81 96 ILE A C 1
ATOM 731 O O . ILE A 1 96 ? 1.806 1.397 8.451 1.00 91.81 96 ILE A O 1
ATOM 735 N N . TRP A 1 97 ? 1.332 1.559 6.248 1.00 92.38 97 TRP A N 1
ATOM 736 C CA . TRP A 1 97 ? 1.154 0.139 5.985 1.00 92.38 97 TRP A CA 1
ATOM 737 C C . TRP A 1 97 ? 2.205 -0.335 4.996 1.00 92.38 97 TRP A C 1
ATOM 739 O O . TRP A 1 97 ? 2.539 0.364 4.045 1.00 92.38 97 TRP A O 1
ATOM 749 N N . LYS A 1 98 ? 2.708 -1.543 5.201 1.00 92.94 98 LYS A N 1
ATOM 750 C CA . LYS A 1 98 ? 3.503 -2.265 4.221 1.00 92.94 98 LYS A CA 1
ATOM 751 C C . LYS A 1 98 ? 2.588 -3.177 3.429 1.00 92.94 98 LYS A C 1
ATOM 753 O O . LYS A 1 98 ? 1.861 -3.986 4.002 1.00 92.94 98 LYS A O 1
ATOM 758 N N . VAL A 1 99 ? 2.656 -3.050 2.118 1.00 91.38 9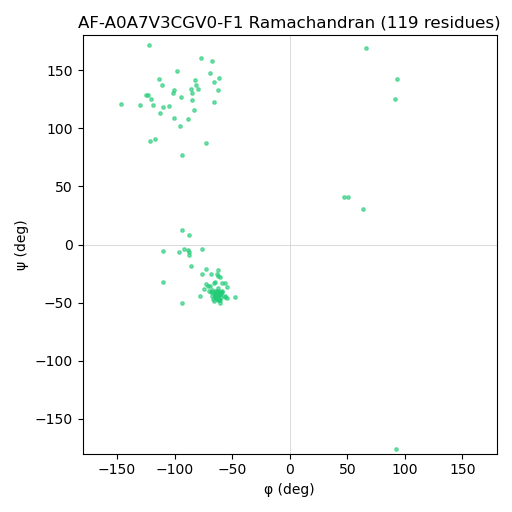9 VAL A N 1
ATOM 759 C CA . VAL A 1 99 ? 1.974 -3.911 1.166 1.00 91.38 99 VAL A CA 1
ATOM 760 C C . VAL A 1 99 ? 3.007 -4.830 0.553 1.00 91.38 99 VAL A C 1
ATOM 762 O O . VAL A 1 99 ? 3.955 -4.367 -0.075 1.00 91.38 99 VAL A O 1
ATOM 765 N N . ASP A 1 100 ? 2.818 -6.127 0.744 1.00 89.00 100 ASP A N 1
ATOM 766 C CA . ASP A 1 100 ? 3.498 -7.152 -0.038 1.00 89.00 100 ASP A CA 1
ATOM 767 C C . ASP A 1 100 ? 2.631 -7.427 -1.271 1.00 89.00 100 ASP A C 1
ATOM 769 O O . ASP A 1 100 ? 1.539 -7.988 -1.150 1.00 89.00 100 ASP A O 1
ATOM 773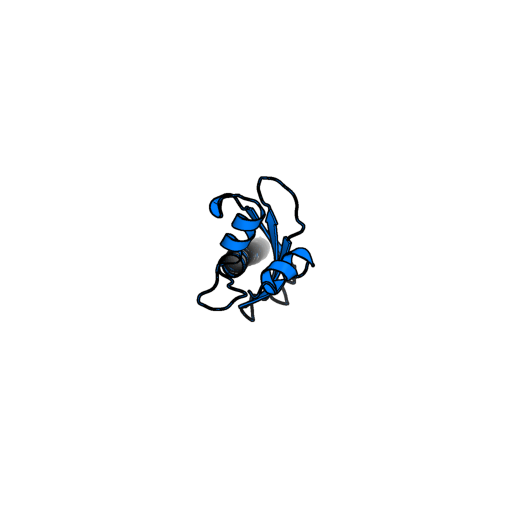 N N . LEU A 1 101 ? 3.088 -6.980 -2.442 1.00 83.75 101 LEU A N 1
ATOM 774 C CA . LEU A 1 101 ? 2.371 -7.134 -3.710 1.00 83.75 101 LEU A CA 1
ATOM 775 C C . LEU A 1 101 ? 2.384 -8.577 -4.225 1.00 83.75 101 LEU A C 1
ATOM 777 O O . LEU A 1 101 ? 1.521 -8.947 -5.015 1.00 83.75 101 LEU A O 1
ATOM 781 N N . VAL A 1 102 ? 3.333 -9.402 -3.776 1.00 82.94 102 VAL A N 1
ATOM 782 C CA . VAL A 1 102 ? 3.429 -10.811 -4.179 1.00 82.94 102 VAL A CA 1
ATOM 783 C C . VAL A 1 102 ? 2.396 -11.637 -3.421 1.00 82.94 102 VAL A C 1
ATOM 785 O O . VAL A 1 102 ? 1.700 -12.466 -4.003 1.00 82.94 102 VAL A O 1
ATOM 788 N N . ARG A 1 103 ? 2.277 -11.400 -2.112 1.00 82.62 103 ARG A N 1
ATOM 789 C CA . ARG A 1 103 ? 1.329 -12.100 -1.229 1.00 82.62 103 ARG A CA 1
ATOM 790 C C . ARG A 1 103 ? -0.014 -11.388 -1.090 1.00 82.62 103 ARG A C 1
ATOM 792 O O . ARG A 1 103 ? -0.897 -11.910 -0.415 1.00 82.62 103 ARG A O 1
ATOM 799 N N . MET A 1 104 ? -0.161 -10.211 -1.700 1.00 80.88 104 MET A N 1
ATOM 800 C CA . MET A 1 104 ? -1.339 -9.342 -1.598 1.00 80.88 104 MET A CA 1
ATOM 801 C C . MET A 1 104 ? -1.758 -9.089 -0.141 1.00 80.88 104 MET A C 1
ATOM 803 O O . MET A 1 104 ? -2.941 -9.088 0.194 1.00 80.88 104 MET A O 1
ATOM 807 N N . SER A 1 105 ? -0.775 -8.888 0.742 1.00 85.81 105 SER A N 1
ATOM 808 C CA . SER A 1 105 ? -1.008 -8.698 2.178 1.00 85.81 105 SER A CA 1
ATOM 809 C C . SER A 1 105 ? -0.692 -7.272 2.609 1.00 85.81 105 SER A C 1
ATOM 811 O O . SER A 1 105 ? 0.342 -6.724 2.223 1.00 85.81 105 SER A O 1
ATOM 813 N N . VAL A 1 106 ? -1.557 -6.700 3.448 1.00 88.44 106 VAL A N 1
ATOM 814 C CA . VAL A 1 106 ? -1.407 -5.356 4.016 1.00 88.44 106 VAL A CA 1
ATOM 815 C C . VAL A 1 106 ? -1.108 -5.485 5.505 1.00 88.44 106 VAL A C 1
ATOM 817 O O . VAL A 1 106 ? -1.920 -6.016 6.258 1.00 88.44 106 VAL A O 1
ATOM 820 N N . VAL A 1 107 ? 0.058 -5.005 5.930 1.00 90.19 107 VAL A N 1
ATOM 821 C CA . VAL A 1 107 ? 0.540 -5.114 7.312 1.00 90.19 107 VAL A CA 1
ATOM 822 C C . VAL A 1 107 ? 0.783 -3.714 7.878 1.00 90.19 107 VAL A C 1
ATOM 824 O O . VAL A 1 107 ? 1.524 -2.944 7.266 1.00 90.19 107 VAL A O 1
ATOM 827 N N . PRO A 1 108 ? 0.193 -3.341 9.025 1.00 89.88 108 PRO A N 1
ATOM 828 C CA . PRO A 1 108 ? 0.505 -2.070 9.676 1.00 89.88 108 PRO A CA 1
ATOM 829 C C . PRO A 1 108 ? 1.961 -2.049 10.165 1.00 89.88 108 PRO A C 1
ATOM 831 O O . PRO A 1 108 ? 2.458 -3.050 10.673 1.00 89.88 108 PRO A O 1
ATOM 834 N N . ILE A 1 109 ? 2.647 -0.914 10.016 1.00 90.81 109 ILE A N 1
ATOM 835 C CA . ILE A 1 109 ? 4.050 -0.748 10.448 1.00 90.81 109 ILE A CA 1
ATOM 836 C C . ILE A 1 109 ? 4.163 0.185 11.647 1.00 90.81 109 ILE A C 1
ATOM 838 O O . ILE A 1 109 ? 5.051 0.033 12.481 1.00 90.81 109 ILE A O 1
ATOM 842 N N . THR A 1 110 ? 3.274 1.169 11.738 1.00 87.12 110 THR A N 1
ATOM 843 C CA . THR A 1 110 ? 3.273 2.122 12.843 1.00 87.12 110 THR A CA 1
ATOM 844 C C . THR A 1 110 ? 2.247 1.726 13.905 1.00 87.12 110 THR A C 1
ATOM 846 O O . THR A 1 110 ? 1.192 1.187 13.559 1.00 87.12 110 THR A O 1
ATOM 849 N N . PRO A 1 111 ? 2.487 2.037 15.195 1.00 84.50 111 PRO A N 1
ATOM 850 C CA . PRO A 1 111 ? 1.548 1.706 16.275 1.00 84.50 111 PRO A CA 1
ATOM 851 C C . PRO A 1 111 ? 0.141 2.269 16.038 1.00 84.50 111 PRO A C 1
ATOM 853 O O . PRO A 1 111 ? -0.873 1.661 16.371 1.00 84.50 111 PRO A O 1
ATOM 856 N N . GLU A 1 112 ? 0.071 3.435 15.402 1.00 84.56 112 GLU A N 1
ATOM 857 C CA . GLU A 1 112 ? -1.184 4.082 15.045 1.00 84.56 112 GLU A CA 1
ATOM 858 C C . GLU A 1 112 ? -1.937 3.328 13.942 1.00 84.56 112 GLU A C 1
ATOM 860 O O . GLU A 1 112 ? -3.163 3.279 13.991 1.00 84.56 112 GLU A O 1
ATOM 865 N N . ALA A 1 113 ? -1.226 2.730 12.978 1.00 83.81 113 ALA A N 1
ATOM 866 C CA . ALA A 1 113 ? -1.796 1.869 11.941 1.00 83.81 113 ALA A CA 1
ATOM 867 C C . ALA A 1 113 ? -2.235 0.509 12.512 1.00 83.81 113 ALA A C 1
ATOM 869 O O . ALA A 1 113 ? -3.254 -0.050 12.095 1.00 83.81 113 ALA A O 1
ATOM 870 N N . GLU A 1 114 ? -1.509 -0.012 13.507 1.00 84.94 114 GLU A N 1
ATOM 871 C CA . GLU A 1 114 ? -1.903 -1.229 14.220 1.00 84.94 114 GLU A CA 1
ATOM 872 C C . GLU A 1 114 ? -3.230 -1.056 14.954 1.00 84.94 114 GLU A C 1
ATOM 874 O O . GLU A 1 114 ? -4.043 -1.977 14.954 1.00 84.94 114 GLU A O 1
ATOM 879 N N . ALA A 1 115 ? -3.489 0.123 15.528 1.00 81.75 115 ALA A N 1
ATOM 880 C CA . ALA A 1 115 ? -4.744 0.401 16.224 1.00 81.75 115 ALA A CA 1
ATOM 881 C C . ALA A 1 115 ? -5.979 0.228 15.317 1.00 81.75 115 ALA A C 1
ATOM 883 O O . ALA A 1 115 ? -7.016 -0.240 15.782 1.00 81.75 115 ALA A O 1
ATOM 884 N N . PHE A 1 116 ? -5.858 0.524 14.019 1.00 75.56 116 PHE A N 1
ATOM 885 C CA . PHE A 1 116 ? -6.907 0.274 13.017 1.00 75.56 116 PHE A CA 1
ATOM 886 C C . PHE A 1 116 ? -7.021 -1.194 12.610 1.00 75.56 116 PHE A C 1
ATOM 888 O O . PHE A 1 116 ? -8.067 -1.661 12.176 1.00 75.56 116 PHE A O 1
ATOM 895 N N . SER A 1 117 ? -5.927 -1.938 12.746 1.00 69.69 117 SER A N 1
ATOM 896 C CA . SER A 1 117 ? -5.894 -3.360 12.405 1.00 69.69 117 SER A CA 1
ATOM 897 C C . SER A 1 117 ? -6.357 -4.250 13.565 1.00 69.69 117 SER A C 1
ATOM 899 O O . SER A 1 117 ? -6.706 -5.404 13.350 1.00 69.69 117 SER A O 1
ATOM 901 N N . LYS A 1 118 ? -6.360 -3.709 14.793 1.00 66.62 118 LYS A N 1
ATOM 902 C CA . LYS A 1 118 ? -6.687 -4.404 16.049 1.00 66.62 118 LYS A CA 1
ATOM 903 C C . LYS A 1 118 ? -8.013 -3.975 16.682 1.00 66.62 118 LYS A C 1
ATOM 905 O O . LYS A 1 118 ? -8.393 -4.552 17.697 1.00 66.62 118 LYS A O 1
ATOM 910 N N . THR A 1 119 ? -8.710 -2.969 16.148 1.00 50.84 119 THR A N 1
ATOM 911 C CA . THR A 1 119 ? -9.995 -2.525 16.712 1.00 50.84 119 THR A CA 1
ATOM 912 C C . THR A 1 119 ? -11.081 -3.559 16.402 1.00 50.84 119 THR A C 1
ATOM 914 O O . THR A 1 119 ? -11.763 -3.465 15.392 1.00 50.84 119 THR A O 1
ATOM 917 N N . ASN A 1 120 ? -11.216 -4.564 17.266 1.00 37.69 120 ASN A N 1
ATOM 918 C CA . ASN A 1 120 ? -12.432 -5.358 17.443 1.00 37.69 120 ASN A CA 1
ATOM 919 C C . ASN A 1 120 ? -13.341 -4.594 18.424 1.00 37.69 120 ASN A C 1
ATOM 921 O O . ASN A 1 120 ? -12.858 -4.267 19.513 1.00 37.69 120 ASN A O 1
ATOM 925 N N . PRO A 1 121 ? -14.602 -4.269 18.089 1.00 42.91 121 PRO A N 1
ATOM 926 C CA . PRO A 1 121 ? -15.642 -4.215 19.110 1.00 42.91 121 PRO A CA 1
ATOM 927 C C . PRO A 1 121 ? -15.906 -5.614 19.691 1.00 42.91 121 PRO A C 1
ATOM 929 O O . PRO A 1 121 ? -15.733 -6.611 18.951 1.00 42.91 121 PRO A O 1
#

Mean predicted aligned error: 8.96 Å

Secondary structure (DSSP, 8-state):
-HHHHHHHHHHHHHHHHHHHHHHHHHHHHHHHHHHHHHHHHH--TT-TTSPPHHHHHHHHTTS-GGG-EEEEEEEETTTTEEEEEEE-TT----EEEEEETTTTEEEE-SHHHHHHHH---

Radius of gyration: 20.89 Å; Cα contacts (8 Å, |Δi|>4): 167; chains: 1; bounding box: 52×30×63 Å

Sequence (121 aa):
MKSLFKYIGAAAVVILGVVSVSYLQHRFDQSDLRHAVGAVRSARPQGPQGATLEEQVAKKFQTRPELISWEPRLESKLAGTVLVRALPPQGGGNLIWKVDLVRMSVVPITPEAEAFSKTNP

Foldseek 3Di:
DVVVVVVVVVVVVVVVVVVVVVVVVVVVVVVLQVLQQVLQQQDALVDDPHDGNLVVVCVVVVHDSVQWDWDWDDPDPVQSKIKIATAHPVDDDRWIWIARSVVSDTHTDDPRNVCNNPDDD

Nearest PDB structures (foldseek):
  8g8k-assembly1_A  TM=4.188E-01  e=9.518E-01  Mycobacterium tuberculosis H37Rv
  3wsz-assembly1_A  TM=7.301E-01  e=8.337E+00  Homo sapiens
  8cgm-assembly2_B  TM=4.367E-01  e=3.500E+00  Porphyromonas gingivalis ATCC 33277
  6edw-assembly1_D  TM=2.933E-01  e=3.500E+00  Mycobacterium tuberculosis CDC1551

pLDDT: mean 81.28, std 10.32, range [37.69, 92.94]